Protein AF-A0A7S0FQQ9-F1 (afdb_monomer_lite)

Foldseek 3Di:
DDDFKDKDKDDLVVCVVVVNNVDTDMDMDGDPLVVLCVQQVPPDSCLVVDPDVLQVVQDDPPDRHHDDDDDDDDDDDDDDDDDDDPPDDVVVVVVVVVD

pLDDT: mean 90.73, std 5.56, range [62.41, 96.69]

Organism: NCBI:txid265543

Structure (mmCIF, N/CA/C/O backbone):
data_AF-A0A7S0FQQ9-F1
#
_entry.id   AF-A0A7S0FQQ9-F1
#
loop_
_atom_site.group_PDB
_atom_site.id
_atom_site.type_symbol
_atom_site.label_atom_id
_atom_site.label_alt_id
_atom_site.label_comp_id
_atom_site.label_asym_id
_atom_site.label_entity_id
_atom_site.label_seq_id
_atom_site.pdbx_PDB_ins_code
_atom_site.Cartn_x
_atom_site.Cartn_y
_atom_site.Cartn_z
_atom_site.occupancy
_atom_site.B_iso_or_equiv
_atom_site.auth_seq_id
_atom_site.auth_comp_id
_atom_site.auth_asym_id
_atom_site.auth_atom_id
_atom_site.pdbx_PDB_model_num
ATOM 1 N N . TRP A 1 1 ? 13.974 -5.070 8.704 1.00 76.50 1 TRP A N 1
ATOM 2 C CA . TRP A 1 1 ? 14.080 -4.157 7.552 1.00 76.50 1 TRP A CA 1
ATOM 3 C C . TRP A 1 1 ? 12.864 -4.362 6.676 1.00 76.50 1 TRP A C 1
ATOM 5 O O . TRP A 1 1 ? 12.572 -5.505 6.352 1.00 76.50 1 TRP A O 1
ATOM 15 N N . LEU A 1 2 ? 12.122 -3.293 6.389 1.00 80.00 2 LEU A N 1
ATOM 16 C CA . LEU A 1 2 ? 10.904 -3.324 5.584 1.00 80.00 2 LEU A CA 1
ATOM 17 C C . LEU A 1 2 ? 11.142 -2.429 4.363 1.00 80.00 2 LEU A C 1
ATOM 19 O O . LEU A 1 2 ? 11.486 -1.264 4.534 1.00 80.00 2 LEU A O 1
ATOM 23 N N . GLU A 1 3 ? 11.017 -2.968 3.149 1.00 83.81 3 GLU A N 1
ATOM 24 C CA . GLU A 1 3 ? 11.156 -2.174 1.917 1.00 83.81 3 GLU A CA 1
ATOM 25 C C . GLU A 1 3 ? 10.060 -1.105 1.862 1.00 83.81 3 GLU A C 1
ATOM 27 O O . GLU A 1 3 ? 8.917 -1.415 2.179 1.00 83.81 3 GLU A O 1
ATOM 32 N N . VAL A 1 4 ? 10.384 0.138 1.510 1.00 80.56 4 VAL A N 1
ATOM 33 C CA . VAL A 1 4 ? 9.403 1.243 1.435 1.00 80.56 4 VAL A CA 1
ATOM 34 C C . VAL A 1 4 ? 9.325 1.826 0.026 1.00 80.56 4 VAL A C 1
ATOM 36 O O . VAL A 1 4 ? 8.287 2.353 -0.373 1.00 80.56 4 VAL A O 1
ATOM 39 N N . LEU A 1 5 ? 10.413 1.716 -0.736 1.00 88.75 5 LEU A N 1
A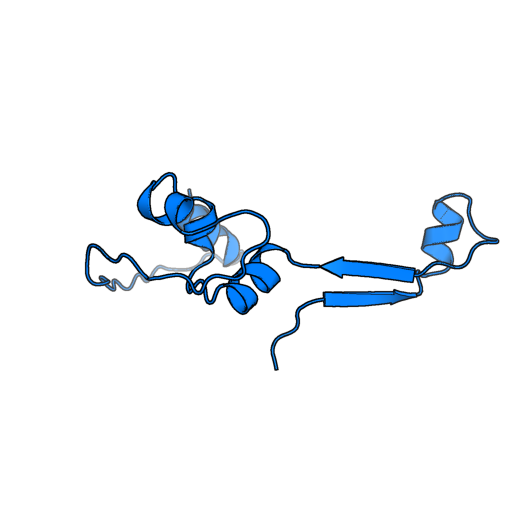TOM 40 C CA . LEU A 1 5 ? 10.515 2.246 -2.084 1.00 88.75 5 LEU A CA 1
ATOM 41 C C . LEU A 1 5 ? 11.465 1.396 -2.919 1.00 88.75 5 LEU A C 1
ATOM 43 O O . LEU A 1 5 ? 12.501 0.954 -2.419 1.00 88.75 5 LEU A O 1
ATOM 47 N N . GLY A 1 6 ? 11.123 1.244 -4.193 1.00 89.88 6 GLY A N 1
ATOM 48 C CA . GLY A 1 6 ? 12.034 0.769 -5.226 1.00 89.88 6 GLY A CA 1
ATOM 49 C C . GLY A 1 6 ? 12.489 1.955 -6.068 1.00 89.88 6 GLY A C 1
ATOM 50 O O . GLY A 1 6 ? 11.668 2.790 -6.452 1.00 89.88 6 GLY A O 1
ATOM 51 N N . CYS A 1 7 ? 13.784 2.062 -6.355 1.00 92.94 7 CYS A N 1
ATOM 52 C CA . CYS A 1 7 ? 14.312 3.075 -7.264 1.00 92.94 7 CYS A CA 1
ATOM 53 C C . CYS A 1 7 ? 15.428 2.510 -8.142 1.00 92.94 7 CYS A C 1
ATOM 55 O O . CYS A 1 7 ? 16.085 1.531 -7.787 1.00 92.94 7 CYS A O 1
ATOM 57 N N . GLY A 1 8 ? 15.637 3.125 -9.303 1.00 94.00 8 GLY A N 1
ATOM 58 C CA . GLY A 1 8 ? 16.663 2.677 -10.232 1.00 94.00 8 GLY A CA 1
ATOM 59 C C . GLY A 1 8 ? 16.807 3.560 -11.461 1.00 94.00 8 GLY A C 1
ATOM 60 O O . GLY A 1 8 ? 15.996 4.448 -11.730 1.00 94.00 8 GLY A O 1
ATOM 61 N N . VAL A 1 9 ? 17.874 3.300 -12.211 1.00 93.94 9 VAL A N 1
ATOM 62 C CA . VAL A 1 9 ? 18.086 3.884 -13.537 1.00 93.94 9 VAL A CA 1
ATOM 63 C C . VAL A 1 9 ? 17.182 3.159 -14.530 1.00 93.94 9 VAL A C 1
ATOM 65 O O . VAL A 1 9 ? 17.088 1.933 -14.511 1.00 93.94 9 VAL A O 1
ATOM 68 N N . ILE A 1 10 ? 16.507 3.920 -15.386 1.00 93.75 10 ILE A N 1
ATOM 69 C CA . ILE A 1 10 ? 15.608 3.364 -16.398 1.00 93.75 10 ILE A CA 1
ATOM 70 C C . ILE A 1 10 ? 16.443 2.656 -17.468 1.00 93.75 10 ILE A C 1
ATOM 72 O O . ILE A 1 10 ? 17.439 3.201 -17.945 1.00 93.75 10 ILE A O 1
ATOM 76 N N . HIS A 1 11 ? 16.021 1.452 -17.855 1.00 93.25 11 HIS A N 1
ATOM 77 C CA . HIS A 1 11 ? 16.678 0.681 -18.906 1.00 93.25 11 HIS A CA 1
ATOM 78 C C . HIS A 1 11 ? 16.601 1.413 -20.257 1.00 93.25 11 HIS A C 1
ATOM 80 O O . HIS A 1 11 ? 15.535 1.898 -20.642 1.00 93.25 11 HIS A O 1
ATOM 86 N N . GLU A 1 12 ? 17.716 1.474 -20.992 1.00 91.38 12 GLU A N 1
ATOM 87 C CA . GLU A 1 12 ? 17.831 2.259 -22.234 1.00 91.38 12 GLU A CA 1
ATOM 88 C C . GLU A 1 12 ? 16.815 1.820 -23.300 1.00 91.38 12 GLU A C 1
ATOM 90 O O . GLU A 1 12 ? 16.238 2.658 -23.986 1.00 91.38 12 GLU A O 1
ATOM 95 N N . GLU A 1 13 ? 16.508 0.523 -23.378 1.00 93.19 13 GLU A N 1
ATOM 96 C CA . GLU A 1 13 ? 15.495 -0.015 -24.298 1.00 93.19 13 GLU A CA 1
ATOM 97 C C . GLU A 1 13 ? 14.089 0.551 -24.032 1.00 93.19 13 GLU A C 1
ATOM 99 O O . GLU A 1 13 ? 13.366 0.877 -24.971 1.00 93.19 13 GLU A O 1
ATOM 104 N N . VAL A 1 14 ? 13.719 0.765 -22.762 1.00 92.44 14 VAL A N 1
ATOM 105 C CA . VAL A 1 14 ? 12.429 1.373 -22.390 1.00 92.44 14 VAL A CA 1
ATOM 106 C C . VAL A 1 14 ? 12.368 2.830 -22.849 1.00 92.44 14 VAL A C 1
ATOM 108 O O . VAL A 1 14 ? 11.341 3.280 -23.354 1.00 92.44 14 VAL A O 1
ATOM 111 N N . LEU A 1 15 ? 13.478 3.563 -22.727 1.00 92.38 15 LEU A N 1
ATOM 112 C CA . LEU A 1 15 ? 13.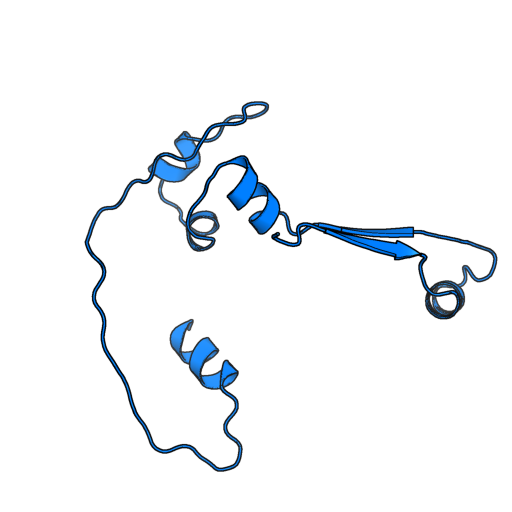575 4.939 -23.220 1.00 92.38 15 LEU A CA 1
ATOM 113 C C . LEU A 1 15 ? 13.580 4.992 -24.750 1.00 92.38 15 LEU A C 1
ATOM 115 O O . LEU A 1 15 ? 12.957 5.881 -25.326 1.00 92.38 15 LEU A O 1
ATOM 119 N N . SER A 1 16 ? 14.216 4.027 -25.414 1.00 91.88 16 SER A N 1
ATOM 120 C CA . SER A 1 16 ? 14.209 3.930 -26.873 1.00 91.88 16 SER A CA 1
ATOM 121 C C . SER A 1 16 ? 12.814 3.632 -27.424 1.00 91.88 16 SER A C 1
ATOM 123 O O . SER A 1 16 ? 12.424 4.246 -28.412 1.00 91.88 16 SER A O 1
ATOM 125 N N . MET A 1 17 ? 12.041 2.748 -26.783 1.00 94.50 17 MET A N 1
ATOM 126 C CA . MET A 1 17 ?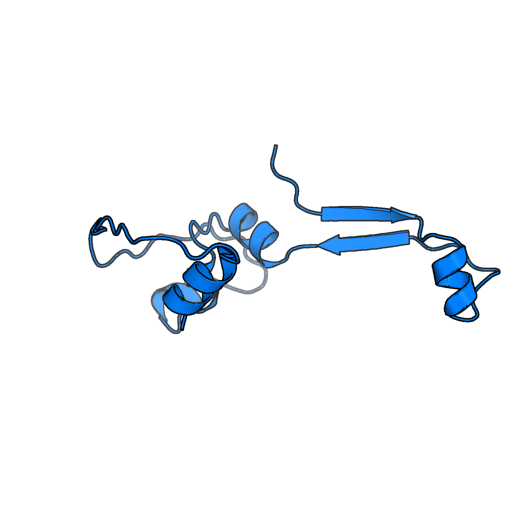 10.644 2.485 -27.159 1.00 94.50 17 MET A CA 1
ATOM 127 C C . MET A 1 17 ? 9.734 3.709 -26.966 1.00 94.50 17 MET A C 1
ATOM 129 O O . MET A 1 17 ? 8.719 3.833 -27.645 1.00 94.50 17 MET A O 1
ATOM 133 N N . ALA A 1 18 ? 10.101 4.625 -26.066 1.00 92.31 18 ALA A N 1
ATOM 134 C CA . ALA A 1 18 ? 9.392 5.881 -25.823 1.00 92.31 18 ALA A CA 1
ATOM 135 C C . ALA A 1 18 ? 9.878 7.055 -26.703 1.00 92.31 18 ALA A C 1
ATOM 137 O O . ALA A 1 18 ? 9.494 8.196 -26.439 1.00 92.31 18 ALA A O 1
ATOM 138 N N . ASP A 1 19 ? 10.728 6.795 -27.707 1.00 91.69 19 ASP A N 1
ATOM 139 C CA . ASP A 1 19 ? 11.361 7.803 -28.576 1.00 91.69 19 ASP A CA 1
ATOM 140 C C . ASP A 1 19 ? 12.217 8.825 -27.794 1.00 91.69 19 ASP A C 1
ATOM 142 O O . ASP A 1 19 ? 12.194 10.034 -28.020 1.00 91.69 19 ASP A O 1
ATOM 146 N N . ARG A 1 20 ? 12.937 8.331 -26.776 1.00 91.62 20 ARG A N 1
ATOM 147 C CA . ARG A 1 20 ? 13.815 9.099 -25.871 1.00 91.62 20 ARG A CA 1
ATOM 148 C C . ARG A 1 20 ? 15.198 8.456 -25.731 1.00 91.62 20 ARG A C 1
ATOM 150 O O . ARG A 1 20 ? 15.795 8.518 -24.656 1.00 91.62 20 ARG A O 1
ATOM 157 N N . ALA A 1 21 ? 15.702 7.827 -26.791 1.00 87.94 21 ALA A N 1
ATOM 158 C CA . ALA A 1 21 ? 16.943 7.046 -26.772 1.00 87.94 21 ALA A CA 1
ATOM 159 C C . ALA A 1 21 ? 18.178 7.857 -26.323 1.00 87.94 21 ALA A C 1
ATOM 161 O O . ALA A 1 21 ? 19.094 7.308 -25.720 1.00 87.94 21 ALA A O 1
ATOM 162 N N . GLU A 1 22 ? 18.202 9.172 -26.554 1.00 90.44 22 GLU A N 1
ATOM 163 C CA . GLU A 1 22 ? 19.289 10.061 -26.127 1.00 90.44 22 GLU A CA 1
ATOM 164 C C . GLU A 1 22 ? 19.173 10.565 -24.675 1.00 90.44 22 GLU A C 1
ATOM 166 O O . GLU A 1 22 ? 19.973 11.393 -24.227 1.00 90.44 22 GLU A O 1
ATOM 171 N N . ARG A 1 23 ? 18.168 10.108 -23.919 1.00 89.50 23 ARG A N 1
ATOM 172 C CA . ARG A 1 23 ? 17.932 10.527 -22.533 1.00 89.50 23 ARG A CA 1
ATOM 173 C C . ARG A 1 23 ? 18.399 9.462 -21.549 1.00 89.50 23 ARG A C 1
ATOM 175 O O . ARG A 1 23 ? 18.374 8.270 -21.817 1.00 89.50 23 ARG A O 1
ATOM 182 N N . ARG A 1 24 ? 18.781 9.915 -20.356 1.00 90.12 24 ARG A N 1
ATOM 183 C CA . ARG A 1 24 ? 18.969 9.072 -19.171 1.00 90.12 24 ARG A CA 1
ATOM 184 C C . ARG A 1 24 ? 17.993 9.524 -18.104 1.00 90.12 24 ARG A C 1
ATOM 186 O O . ARG A 1 24 ? 17.822 10.725 -17.898 1.00 90.12 24 ARG A O 1
ATOM 193 N N . GLY A 1 25 ? 17.361 8.565 -17.443 1.00 90.56 25 GLY A N 1
ATOM 194 C CA . GLY A 1 25 ? 16.352 8.825 -16.428 1.00 90.56 25 GLY A CA 1
ATOM 195 C C . GLY A 1 25 ? 16.485 7.879 -15.249 1.00 90.56 25 GLY A C 1
ATOM 196 O O . GLY A 1 25 ? 17.067 6.799 -15.348 1.00 90.56 25 GLY A O 1
ATOM 197 N N . TRP A 1 26 ? 15.929 8.307 -14.130 1.00 94.38 26 TRP A N 1
ATOM 198 C CA . TRP A 1 26 ? 15.732 7.501 -12.938 1.00 94.38 26 TRP A CA 1
ATOM 199 C C . TRP A 1 26 ? 14.232 7.407 -12.686 1.00 94.38 26 TRP A C 1
ATOM 201 O O . TRP A 1 26 ? 13.482 8.336 -12.985 1.00 94.38 26 TRP A O 1
ATOM 211 N N . ALA A 1 27 ? 13.803 6.273 -12.157 1.00 93.44 27 ALA A N 1
ATOM 212 C CA . ALA A 1 27 ? 12.435 6.046 -11.736 1.00 93.44 27 ALA A CA 1
ATOM 213 C C . ALA A 1 27 ? 12.442 5.578 -10.285 1.00 93.44 27 ALA A C 1
ATOM 215 O O . ALA A 1 27 ? 13.356 4.879 -9.841 1.00 93.44 27 ALA A O 1
ATOM 216 N N . PHE A 1 28 ? 11.416 5.977 -9.548 1.00 94.19 28 PHE A N 1
ATOM 217 C CA . PHE A 1 28 ? 11.155 5.478 -8.211 1.00 94.19 28 PHE A CA 1
ATOM 218 C C . PHE A 1 28 ? 9.657 5.248 -8.048 1.00 94.19 28 PHE A C 1
ATOM 220 O O . PHE A 1 28 ? 8.842 5.989 -8.596 1.00 94.19 28 PHE A O 1
ATOM 227 N N . GLY A 1 29 ? 9.314 4.201 -7.310 1.00 93.56 29 GLY A N 1
ATOM 228 C CA . GLY A 1 29 ? 7.952 3.859 -6.932 1.00 93.56 29 GLY A CA 1
ATOM 229 C C . GLY A 1 29 ? 7.844 3.834 -5.416 1.00 93.56 29 GLY A C 1
ATOM 230 O O . GLY A 1 29 ? 8.695 3.256 -4.736 1.00 93.56 29 GLY A O 1
ATOM 231 N N . LEU A 1 30 ? 6.803 4.475 -4.893 1.00 93.94 30 LEU A N 1
ATOM 232 C CA . LEU A 1 30 ? 6.496 4.527 -3.468 1.00 93.94 30 LEU A CA 1
ATOM 233 C C . LEU A 1 30 ? 5.139 3.868 -3.237 1.00 93.94 30 LEU A C 1
ATOM 235 O O . LEU A 1 30 ? 4.165 4.230 -3.892 1.00 93.94 30 LEU A O 1
ATOM 239 N N . GLY A 1 31 ? 5.073 2.935 -2.288 1.00 92.25 31 GLY A N 1
ATOM 240 C CA . GLY A 1 31 ? 3.797 2.424 -1.788 1.00 92.25 31 GLY A CA 1
ATOM 241 C C . GLY A 1 31 ? 3.250 3.375 -0.730 1.00 92.25 31 GLY A C 1
ATOM 242 O O . GLY A 1 31 ? 3.751 3.375 0.398 1.00 92.25 31 GLY A O 1
ATOM 243 N N . LEU A 1 32 ? 2.258 4.195 -1.084 1.00 92.88 32 LEU A N 1
ATOM 244 C CA . LEU A 1 32 ? 1.710 5.222 -0.190 1.00 92.88 32 LEU A CA 1
ATOM 245 C C . LEU A 1 32 ? 1.106 4.609 1.074 1.00 92.88 32 LEU A C 1
ATOM 247 O O . LEU A 1 32 ? 1.363 5.098 2.170 1.00 92.88 32 LEU A O 1
ATOM 251 N N . GLU A 1 33 ? 0.377 3.506 0.937 1.00 93.06 33 GLU A N 1
ATOM 252 C CA . GLU A 1 33 ? -0.248 2.778 2.040 1.00 93.06 33 GLU A CA 1
ATOM 253 C C . GLU A 1 33 ? 0.815 2.271 3.008 1.00 93.06 33 GLU A C 1
ATOM 255 O O . GLU A 1 33 ? 0.705 2.445 4.217 1.00 93.06 33 GLU A O 1
ATOM 260 N N . ARG A 1 34 ? 1.901 1.702 2.478 1.00 92.81 34 ARG A N 1
ATOM 261 C CA . ARG A 1 34 ? 2.994 1.176 3.296 1.00 92.81 34 ARG A CA 1
ATOM 262 C C . ARG A 1 34 ? 3.736 2.286 4.027 1.00 92.81 34 ARG A C 1
ATOM 264 O O . ARG A 1 34 ? 4.056 2.130 5.202 1.00 92.81 34 ARG A O 1
ATOM 271 N N . LEU A 1 35 ? 3.982 3.410 3.355 1.00 92.88 35 LEU A N 1
ATOM 272 C CA . LEU A 1 35 ? 4.577 4.583 3.986 1.00 92.88 35 LEU A CA 1
ATOM 273 C C . LEU A 1 35 ? 3.662 5.132 5.089 1.00 92.88 35 LEU A C 1
ATOM 275 O O . LEU A 1 35 ? 4.137 5.390 6.191 1.00 92.88 35 LEU A O 1
ATOM 279 N N . ALA A 1 36 ? 2.359 5.250 4.825 1.00 92.75 36 ALA A N 1
ATOM 280 C CA . ALA A 1 36 ? 1.367 5.720 5.787 1.00 92.75 36 ALA A CA 1
ATOM 281 C C . ALA A 1 36 ? 1.242 4.782 6.999 1.00 92.75 36 ALA A C 1
ATOM 283 O O . ALA A 1 36 ? 1.210 5.254 8.132 1.00 92.75 36 ALA A O 1
ATOM 284 N N . MET A 1 37 ? 1.247 3.464 6.792 1.00 93.31 37 MET A N 1
ATOM 285 C CA . MET A 1 37 ? 1.209 2.483 7.882 1.00 93.31 37 MET A CA 1
ATOM 286 C C . MET A 1 37 ? 2.410 2.605 8.819 1.00 93.31 37 MET A C 1
ATOM 288 O O . MET A 1 37 ? 2.247 2.510 10.031 1.00 93.31 37 MET A O 1
ATOM 292 N N . ILE A 1 38 ? 3.606 2.863 8.283 1.00 91.94 38 ILE A N 1
ATOM 293 C CA . ILE A 1 38 ? 4.807 3.079 9.102 1.00 91.94 38 ILE A CA 1
ATOM 294 C C . ILE A 1 38 ? 4.761 4.450 9.783 1.00 91.94 38 ILE A C 1
ATOM 296 O O . ILE A 1 38 ? 5.075 4.559 10.965 1.00 91.94 38 ILE A O 1
ATOM 300 N N . LEU A 1 39 ? 4.386 5.498 9.044 1.00 92.44 39 LEU A N 1
ATOM 301 C CA . LEU A 1 39 ? 4.429 6.883 9.512 1.00 92.44 39 LEU A CA 1
ATOM 302 C C . LEU A 1 39 ? 3.400 7.165 10.612 1.00 92.44 39 LEU A C 1
ATOM 304 O O . LEU A 1 39 ? 3.701 7.867 11.574 1.00 92.44 39 LEU A O 1
ATOM 308 N N . PHE A 1 40 ? 2.197 6.620 10.453 1.00 94.12 40 PHE A N 1
ATOM 309 C CA . PHE A 1 40 ? 1.074 6.820 11.362 1.00 94.12 40 PHE A CA 1
ATOM 310 C C . PHE A 1 40 ? 0.816 5.600 12.263 1.00 94.12 40 PHE A C 1
ATOM 312 O O . PHE A 1 40 ? -0.159 5.600 13.000 1.00 94.12 40 PHE A O 1
ATOM 319 N N . GLU A 1 41 ? 1.663 4.564 12.228 1.00 93.06 41 GLU A N 1
ATOM 320 C CA . GLU A 1 41 ? 1.502 3.310 12.995 1.00 93.06 41 GLU A CA 1
ATOM 321 C C . GLU A 1 41 ? 0.132 2.625 12.785 1.00 93.06 41 GLU A C 1
ATOM 323 O O . GLU A 1 41 ? -0.432 2.012 13.692 1.00 93.06 41 GLU A O 1
ATOM 328 N N . ILE A 1 42 ? -0.414 2.713 11.567 1.00 93.00 42 ILE A N 1
ATOM 329 C CA . ILE A 1 42 ? -1.694 2.081 11.222 1.00 93.00 42 ILE A CA 1
ATOM 330 C C . ILE A 1 42 ? -1.477 0.560 11.114 1.00 93.00 42 ILE A C 1
ATOM 332 O O . ILE A 1 42 ? -0.664 0.118 10.298 1.00 93.00 42 ILE A O 1
ATOM 336 N N . PRO A 1 43 ? -2.207 -0.261 11.891 1.00 90.62 43 PRO A N 1
ATOM 337 C CA . PRO A 1 43 ? -1.932 -1.692 12.002 1.00 90.62 43 PRO A CA 1
ATOM 338 C C . PRO A 1 43 ? -2.454 -2.524 10.823 1.00 90.62 43 PRO A C 1
ATOM 340 O O . PRO A 1 43 ? -2.037 -3.669 10.662 1.00 90.62 43 PRO A O 1
ATOM 343 N N . ASP A 1 44 ? -3.378 -1.990 10.018 1.00 90.56 44 ASP A N 1
ATOM 344 C CA . ASP A 1 44 ? -4.080 -2.748 8.981 1.00 90.56 44 ASP A CA 1
ATOM 345 C C . ASP A 1 44 ? -4.441 -1.873 7.774 1.00 90.56 44 ASP A C 1
ATOM 347 O O . ASP A 1 44 ? -5.041 -0.809 7.925 1.00 90.56 44 ASP A O 1
ATOM 351 N N . ILE A 1 45 ? -4.122 -2.349 6.567 1.00 93.06 45 ILE A N 1
ATOM 352 C CA . ILE A 1 45 ? -4.410 -1.657 5.301 1.00 93.06 45 ILE A CA 1
ATOM 353 C C . ILE A 1 45 ? -5.915 -1.502 5.034 1.00 93.06 45 ILE A C 1
ATOM 355 O O . ILE A 1 45 ? -6.335 -0.562 4.364 1.00 93.06 45 ILE A O 1
ATOM 359 N N . ARG A 1 46 ? -6.756 -2.386 5.583 1.00 90.62 46 ARG A N 1
ATOM 360 C CA . ARG A 1 46 ? -8.219 -2.324 5.431 1.00 90.62 46 ARG A CA 1
ATOM 361 C C . ARG A 1 46 ? -8.804 -1.048 6.029 1.00 90.62 46 ARG A C 1
ATOM 363 O O . ARG A 1 46 ? -9.855 -0.602 5.585 1.00 90.62 46 ARG A O 1
ATOM 370 N N . LEU A 1 47 ? -8.114 -0.437 6.996 1.00 90.69 47 LEU A N 1
ATOM 371 C CA . LEU A 1 47 ? -8.537 0.823 7.604 1.00 90.69 47 LEU A CA 1
ATOM 372 C C . LEU A 1 47 ? -8.525 1.994 6.612 1.00 90.69 47 LEU A C 1
ATOM 374 O O . LEU A 1 47 ? -9.268 2.939 6.823 1.00 90.69 47 LEU A O 1
ATOM 378 N N . PHE A 1 48 ? -7.763 1.936 5.515 1.00 92.25 48 PHE A N 1
ATOM 379 C CA . PHE A 1 48 ? -7.822 2.976 4.477 1.00 92.25 48 PHE A CA 1
ATOM 380 C C . PHE A 1 48 ? -9.120 2.949 3.661 1.00 92.25 48 PHE A C 1
ATOM 382 O O . PHE A 1 48 ? -9.452 3.940 3.019 1.00 92.25 48 PHE A O 1
ATOM 389 N N . TRP A 1 49 ? -9.846 1.831 3.700 1.00 92.06 49 TRP A N 1
ATOM 390 C CA . TRP A 1 49 ? -11.083 1.600 2.951 1.00 92.06 49 TRP A CA 1
ATOM 391 C C . TRP A 1 49 ? -12.323 1.601 3.855 1.00 92.06 49 TRP A C 1
ATOM 393 O O . TRP A 1 49 ? -13.392 1.165 3.438 1.00 92.06 49 TRP A O 1
ATOM 403 N N . THR A 1 50 ? -12.178 2.027 5.113 1.00 89.62 50 THR A N 1
ATOM 404 C CA . THR A 1 50 ? -13.301 2.174 6.047 1.00 89.62 50 THR A CA 1
ATOM 405 C C . THR A 1 50 ? -13.949 3.547 5.880 1.00 89.62 50 THR A C 1
ATOM 407 O O . THR A 1 50 ? -13.233 4.528 5.717 1.00 89.62 50 THR A O 1
ATOM 410 N N . ASP A 1 51 ? -15.274 3.623 6.006 1.00 90.75 51 ASP A N 1
ATOM 411 C CA . ASP A 1 51 ? -16.029 4.889 6.086 1.00 90.75 51 ASP A CA 1
ATOM 412 C C . ASP A 1 51 ? -16.270 5.332 7.548 1.00 90.75 51 ASP A C 1
ATOM 414 O O . ASP A 1 51 ? -17.113 6.180 7.845 1.00 90.75 51 ASP A O 1
ATOM 418 N N . ASP A 1 52 ? -15.584 4.710 8.512 1.00 90.62 52 ASP A N 1
ATOM 419 C CA . ASP A 1 52 ? -15.758 5.014 9.932 1.00 90.62 52 ASP A CA 1
ATOM 420 C C . ASP A 1 52 ? -15.138 6.373 10.288 1.00 90.62 52 ASP A C 1
ATOM 422 O O . ASP A 1 52 ? -13.917 6.552 10.252 1.00 90.62 52 ASP A O 1
ATOM 426 N N . GLU A 1 53 ? -15.974 7.324 10.711 1.00 91.00 53 GLU A N 1
ATOM 427 C CA . GLU A 1 53 ? -15.538 8.667 11.116 1.00 91.00 53 GLU A CA 1
ATOM 428 C C . GLU A 1 53 ? -14.439 8.644 12.189 1.00 91.00 53 GLU A C 1
ATOM 430 O O . GLU A 1 53 ? -13.587 9.532 12.203 1.00 91.00 53 GLU A O 1
ATOM 435 N N . ARG A 1 54 ? -14.398 7.608 13.043 1.00 90.81 54 ARG A N 1
ATOM 436 C CA . ARG A 1 54 ? -13.373 7.443 14.089 1.00 90.81 54 ARG A CA 1
ATOM 437 C C . ARG A 1 54 ? -11.969 7.253 13.525 1.00 90.81 54 ARG A C 1
ATOM 439 O O . ARG A 1 54 ? -11.008 7.495 14.249 1.00 90.81 54 ARG A O 1
ATOM 446 N N . PHE A 1 55 ? -11.837 6.805 12.276 1.00 92.06 55 PHE A N 1
ATOM 447 C CA . PHE A 1 55 ? -10.565 6.787 11.556 1.00 92.06 55 PHE A CA 1
ATOM 448 C C . PHE A 1 55 ? -10.251 8.170 10.998 1.00 92.06 55 PHE A C 1
ATOM 450 O O . PHE A 1 55 ? -9.214 8.747 11.317 1.00 92.06 55 PHE A O 1
ATOM 457 N N . HIS A 1 56 ? -11.169 8.726 10.204 1.00 90.38 56 HIS A N 1
ATOM 458 C CA . HIS A 1 56 ? -10.940 9.973 9.476 1.00 90.38 56 HIS A CA 1
ATOM 459 C C . HIS A 1 56 ? -10.679 11.167 10.400 1.00 90.38 56 HIS A C 1
ATOM 461 O O . HIS A 1 56 ? -9.847 12.013 10.083 1.00 90.38 56 HIS A O 1
ATOM 467 N N . SER A 1 57 ? -11.322 11.219 11.571 1.00 92.94 57 SER A N 1
ATOM 468 C CA . SER A 1 57 ? -11.155 12.319 12.526 1.00 92.94 57 SER A CA 1
ATOM 469 C C . SER A 1 57 ? -9.761 12.398 13.159 1.00 92.94 57 SER A C 1
ATOM 471 O O . SER A 1 57 ? -9.428 13.421 13.762 1.00 92.94 57 SER A O 1
ATOM 473 N N . GLN A 1 58 ? -8.960 11.328 13.080 1.00 92.00 58 GLN A N 1
ATOM 474 C CA . GLN A 1 58 ? -7.633 11.273 13.706 1.00 92.00 58 GLN A CA 1
ATOM 475 C C . GLN A 1 58 ? -6.552 11.980 12.887 1.00 92.00 58 GLN A C 1
ATOM 477 O O . GLN A 1 58 ? -5.528 12.371 13.445 1.00 92.00 58 GLN A O 1
ATOM 482 N N . PHE A 1 59 ? -6.766 12.169 11.585 1.00 92.81 59 PHE A N 1
ATOM 483 C CA . PHE A 1 59 ? -5.755 12.708 10.681 1.00 92.81 59 PHE A CA 1
ATOM 484 C C . PHE A 1 59 ? -6.030 14.179 10.366 1.00 92.81 59 PHE A C 1
ATOM 486 O O . PHE A 1 59 ? -7.162 14.579 10.100 1.00 92.81 59 PHE A O 1
ATOM 493 N N . LYS A 1 60 ? -4.977 15.001 10.396 1.00 91.81 60 LYS A N 1
ATOM 494 C CA . LYS A 1 60 ? -5.032 16.428 10.055 1.00 91.81 60 LYS A CA 1
ATOM 495 C C . LYS A 1 60 ? -3.858 16.795 9.163 1.00 91.81 60 LYS A C 1
ATOM 497 O O . LYS A 1 60 ? -2.759 16.264 9.317 1.00 91.81 60 LYS A O 1
ATOM 502 N N . GLU A 1 61 ? -4.096 17.721 8.242 1.00 91.12 61 GLU A 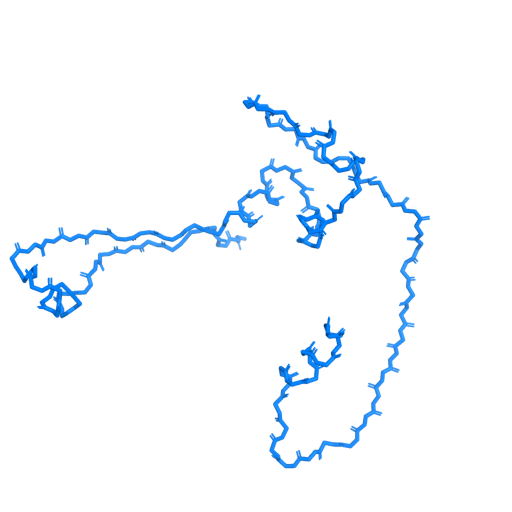N 1
ATOM 503 C CA . GLU A 1 61 ? -3.074 18.199 7.316 1.00 91.12 61 GLU A CA 1
ATOM 504 C C . GLU A 1 61 ? -1.845 18.738 8.067 1.00 91.12 61 GLU A C 1
ATOM 506 O O . GLU A 1 61 ? -1.962 19.467 9.054 1.00 91.12 61 GLU A O 1
ATOM 511 N N . GLY A 1 62 ? -0.654 18.344 7.610 1.00 90.81 62 GLY A N 1
ATOM 512 C CA . GLY A 1 62 ? 0.621 18.790 8.177 1.00 90.81 62 GLY A CA 1
ATOM 513 C C . GLY A 1 62 ? 0.983 18.194 9.542 1.00 90.81 62 GLY A C 1
ATOM 514 O O . GLY A 1 62 ? 2.012 18.572 10.099 1.00 90.81 62 GLY A O 1
ATOM 515 N N . GLN A 1 63 ? 0.186 17.268 10.088 1.00 91.25 63 GLN A N 1
ATOM 516 C CA . GLN A 1 63 ? 0.450 16.634 11.382 1.00 91.25 63 GLN A CA 1
ATOM 517 C C . GLN A 1 63 ? 0.725 15.136 11.227 1.00 91.25 63 GLN A C 1
ATOM 519 O O . GLN A 1 63 ? -0.061 14.401 10.635 1.00 91.25 63 GLN A O 1
ATOM 524 N N . ILE A 1 64 ? 1.838 14.676 11.805 1.00 90.19 64 ILE A N 1
ATOM 525 C CA . ILE A 1 64 ? 2.142 13.248 11.943 1.00 90.19 64 ILE A CA 1
ATOM 526 C C . ILE A 1 64 ? 1.585 12.793 13.291 1.00 90.19 64 ILE A C 1
ATOM 528 O O . ILE A 1 64 ? 2.117 13.155 14.341 1.00 90.19 64 ILE A O 1
ATOM 532 N N . ILE A 1 65 ? 0.488 12.041 13.252 1.00 91.06 65 ILE A N 1
ATOM 533 C CA . ILE A 1 65 ? -0.243 11.574 14.433 1.00 91.06 65 ILE A CA 1
ATOM 534 C C . ILE A 1 65 ? -0.209 10.048 14.446 1.00 91.06 65 ILE A C 1
ATOM 536 O O . ILE A 1 65 ? -0.522 9.411 13.446 1.00 91.06 65 ILE A O 1
ATOM 540 N N . LYS A 1 66 ? 0.157 9.446 15.578 1.00 92.69 66 LYS A N 1
ATOM 541 C CA . LYS A 1 66 ? 0.044 7.993 15.731 1.00 92.69 66 LYS A CA 1
ATOM 542 C C . LYS A 1 66 ? -1.427 7.605 15.798 1.00 92.69 66 LYS A C 1
ATOM 544 O O . LYS A 1 66 ? -2.173 8.188 16.581 1.00 92.69 66 LYS A O 1
ATOM 549 N N . PHE A 1 67 ? -1.813 6.635 14.986 1.00 92.69 67 PHE A N 1
ATOM 550 C CA . PHE A 1 67 ? -3.159 6.099 14.943 1.00 92.69 67 PHE A CA 1
ATOM 551 C C . PHE A 1 67 ? -3.524 5.461 16.286 1.00 92.69 67 PHE A C 1
ATOM 553 O O . PHE A 1 67 ? -2.782 4.628 16.805 1.00 92.69 67 PHE A O 1
ATOM 560 N N . ASP A 1 68 ? -4.676 5.847 16.828 1.00 90.94 68 ASP A N 1
ATOM 561 C CA . ASP A 1 68 ? -5.281 5.251 18.012 1.00 90.94 68 ASP A CA 1
ATOM 562 C C . ASP A 1 68 ? -6.273 4.153 17.582 1.00 90.94 68 ASP A C 1
ATOM 564 O O . ASP A 1 68 ? -7.309 4.451 16.964 1.00 90.94 68 ASP A O 1
ATOM 568 N N . PRO A 1 69 ? -5.974 2.867 17.851 1.00 87.94 69 PRO A N 1
ATOM 569 C CA . PRO A 1 69 ? -6.823 1.765 17.425 1.00 87.94 69 PRO A CA 1
ATOM 570 C C . PRO A 1 69 ? -8.197 1.791 18.095 1.00 87.94 69 PRO A C 1
ATOM 572 O O . PRO A 1 69 ? -8.324 1.715 19.314 1.00 87.94 69 PRO A O 1
ATOM 575 N N . TYR A 1 70 ? -9.254 1.769 17.283 1.00 81.81 70 TYR A N 1
ATOM 576 C CA . TYR A 1 70 ? -10.636 1.755 17.758 1.00 81.81 70 TYR A CA 1
ATOM 577 C C . TYR A 1 70 ? -11.301 0.388 17.484 1.00 81.81 70 TYR A C 1
ATOM 579 O O . TYR A 1 70 ? -12.144 0.222 16.605 1.00 81.81 70 TYR A O 1
ATOM 587 N N . SER A 1 71 ? -10.931 -0.656 18.231 1.00 74.12 71 SER A N 1
ATOM 588 C CA . SER A 1 71 ? -11.557 -1.976 18.034 1.00 74.12 71 SER A CA 1
ATOM 589 C C . SER A 1 71 ? -12.933 -2.075 18.700 1.00 74.12 71 SER A C 1
ATOM 591 O O . SER A 1 71 ? -13.117 -1.637 19.834 1.00 74.12 71 SER A O 1
ATOM 593 N N . LYS A 1 72 ? -13.902 -2.683 18.000 1.00 62.41 72 LYS A N 1
ATOM 594 C CA . LYS A 1 72 ? -15.221 -3.021 18.559 1.00 62.41 72 LYS A CA 1
ATOM 595 C C . LYS A 1 72 ? -15.313 -4.473 19.068 1.00 62.41 72 LYS A C 1
ATOM 597 O O . LYS A 1 72 ? -16.110 -4.693 19.973 1.00 62.41 72 LYS A O 1
ATOM 602 N N . PHE A 1 73 ? -14.533 -5.445 18.555 1.00 76.44 73 PHE A N 1
ATOM 603 C CA . PHE A 1 73 ? -14.731 -6.885 18.853 1.00 76.44 73 PHE A CA 1
ATOM 604 C C . PHE A 1 73 ? -13.464 -7.762 18.702 1.00 76.44 73 PHE A C 1
ATOM 606 O O . PHE A 1 73 ? -12.567 -7.408 17.934 1.00 76.44 73 PHE A O 1
ATOM 613 N N . PRO A 1 74 ? -13.385 -8.918 19.399 1.00 84.00 74 PRO A N 1
ATOM 614 C CA . PRO A 1 74 ? -12.295 -9.887 19.248 1.00 84.00 74 PRO A CA 1
ATOM 615 C C . PRO A 1 74 ? -12.373 -10.683 17.925 1.00 84.00 74 PRO A C 1
ATOM 617 O O . PRO A 1 74 ? -13.469 -10.892 17.399 1.00 84.00 74 PRO A O 1
ATOM 620 N N . PRO A 1 75 ? -11.232 -11.166 17.392 1.00 83.38 75 PRO A N 1
ATOM 621 C CA . PRO A 1 75 ? -11.194 -11.992 16.184 1.00 83.38 75 PRO A CA 1
ATOM 622 C C . PRO A 1 75 ? -11.787 -13.393 16.413 1.00 83.38 75 PRO A C 1
ATOM 624 O O . PRO A 1 75 ? -11.683 -13.954 17.504 1.00 83.38 75 PRO A O 1
ATOM 627 N N . VAL A 1 76 ? -12.363 -13.980 15.358 1.00 90.56 76 VAL A N 1
ATOM 628 C CA . VAL A 1 76 ? -12.870 -15.364 15.337 1.00 90.56 76 VAL A CA 1
ATOM 629 C C . VAL A 1 76 ? -12.140 -16.140 14.245 1.00 90.56 76 VAL A C 1
ATOM 631 O O . VAL A 1 76 ? -12.170 -15.740 13.084 1.00 90.56 76 VAL A O 1
ATOM 634 N N . PHE A 1 77 ? -11.517 -17.257 14.612 1.00 92.62 77 PHE A N 1
ATOM 635 C CA . PHE A 1 77 ? -10.766 -18.116 13.695 1.00 92.62 77 PHE A CA 1
ATOM 636 C C . PHE A 1 77 ? -11.611 -19.324 13.278 1.00 92.62 77 PHE A C 1
ATOM 638 O O . PHE A 1 77 ? -12.298 -19.918 14.111 1.00 92.62 77 PHE A O 1
ATOM 645 N N . LYS A 1 78 ? -11.588 -19.662 11.985 1.00 94.44 78 LYS A N 1
ATOM 646 C CA . LYS A 1 78 ? -12.277 -20.818 11.399 1.00 94.44 78 LYS A CA 1
ATOM 647 C C . LYS A 1 78 ? -11.401 -21.407 10.301 1.00 94.44 78 LYS A C 1
ATOM 649 O O . LYS A 1 78 ? -11.020 -20.679 9.387 1.00 94.44 78 LYS A O 1
ATOM 654 N N . ASP A 1 79 ? -11.152 -22.706 10.377 1.00 95.62 79 ASP A N 1
ATOM 655 C CA . ASP A 1 79 ? -10.366 -23.428 9.379 1.00 95.62 79 ASP A CA 1
ATOM 656 C C . ASP A 1 79 ? -11.286 -24.039 8.315 1.00 95.62 79 ASP A C 1
ATOM 658 O O . ASP A 1 79 ? -12.401 -24.476 8.614 1.00 95.62 79 ASP A O 1
ATOM 662 N N . ILE A 1 80 ? -10.822 -24.067 7.065 1.00 94.44 80 ILE A N 1
ATOM 663 C CA . ILE A 1 80 ? -11.536 -24.642 5.919 1.00 94.44 80 ILE A CA 1
ATOM 664 C C . ILE A 1 80 ? -10.561 -25.547 5.163 1.00 94.44 80 ILE A C 1
ATOM 666 O O . ILE A 1 80 ? -9.424 -25.159 4.910 1.00 94.44 80 ILE A O 1
ATOM 670 N N . ALA A 1 81 ? -11.013 -26.743 4.787 1.00 96.00 81 ALA A N 1
ATOM 671 C CA . ALA A 1 81 ? -10.264 -27.673 3.949 1.00 96.00 81 ALA A CA 1
ATOM 672 C C . ALA A 1 81 ? -11.175 -28.231 2.848 1.00 96.00 81 ALA A C 1
ATOM 674 O O . ALA A 1 81 ? -12.344 -28.531 3.097 1.00 96.00 81 ALA A O 1
ATOM 675 N N . PHE A 1 82 ? -10.640 -28.365 1.637 1.00 95.69 82 PHE A 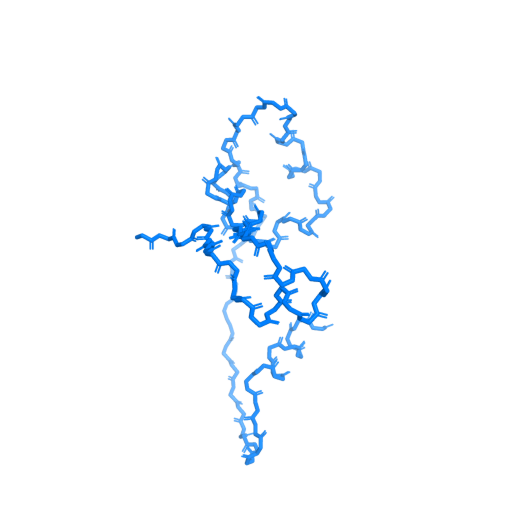N 1
ATOM 676 C CA . PHE A 1 82 ? -11.346 -28.886 0.467 1.00 95.69 82 PHE A CA 1
ATOM 677 C C . PHE A 1 82 ? -10.366 -29.593 -0.478 1.00 95.69 82 PHE A C 1
ATOM 679 O O . PHE A 1 82 ? -9.154 -29.403 -0.392 1.00 95.69 82 PHE A O 1
ATOM 686 N N . TRP A 1 83 ? -10.893 -30.442 -1.359 1.00 96.69 83 TRP A N 1
ATOM 687 C CA . TRP A 1 83 ? -10.098 -31.134 -2.375 1.00 96.69 83 TRP A CA 1
ATOM 688 C C . TRP A 1 83 ? -9.726 -30.173 -3.505 1.00 96.69 83 TRP A C 1
ATOM 690 O O . TRP A 1 83 ? -10.589 -29.440 -3.989 1.00 96.69 83 TRP A O 1
ATOM 700 N N . LEU A 1 84 ? -8.457 -30.188 -3.922 1.00 96.31 84 LEU A N 1
ATOM 701 C CA . LEU A 1 84 ? -7.949 -29.301 -4.968 1.00 96.31 84 LEU A CA 1
ATOM 702 C C . LEU A 1 84 ? -8.094 -29.941 -6.359 1.00 96.31 84 LEU A C 1
ATOM 704 O O . LEU A 1 84 ? -7.785 -31.128 -6.504 1.00 96.31 84 LEU A O 1
ATOM 708 N N . PRO A 1 85 ? -8.530 -29.181 -7.378 1.00 94.44 85 PRO A N 1
ATOM 709 C CA . PRO A 1 85 ? -8.389 -29.586 -8.773 1.00 94.44 85 PRO A CA 1
ATOM 710 C C . PRO A 1 85 ? -6.918 -29.499 -9.227 1.00 94.44 85 PRO A C 1
ATOM 712 O O . PRO A 1 85 ? -6.092 -28.867 -8.567 1.00 94.44 85 PRO A O 1
ATOM 715 N N . GLU A 1 86 ? -6.576 -30.141 -10.348 1.00 94.00 86 GLU A N 1
ATOM 716 C CA . GLU A 1 86 ? -5.190 -30.186 -10.858 1.00 94.00 86 GLU A CA 1
ATOM 717 C C . GLU A 1 86 ? -4.645 -28.808 -11.280 1.00 94.00 86 GLU A C 1
ATOM 719 O O . GLU A 1 86 ? -3.437 -28.590 -11.242 1.00 94.00 86 GLU A O 1
ATOM 724 N N . ASP A 1 87 ? -5.521 -27.876 -11.653 1.00 94.56 87 ASP A N 1
ATOM 725 C CA . ASP A 1 87 ? -5.218 -26.530 -12.153 1.00 94.56 87 ASP A CA 1
ATOM 726 C C . ASP A 1 87 ? -5.408 -25.422 -11.100 1.00 94.56 87 ASP A C 1
ATOM 728 O O . ASP A 1 87 ? -5.525 -24.246 -11.440 1.00 94.56 87 ASP A O 1
ATOM 732 N N . PHE A 1 88 ? -5.432 -25.778 -9.814 1.00 94.69 88 PHE A N 1
ATOM 733 C CA . PHE A 1 88 ? -5.696 -24.831 -8.734 1.00 94.69 88 PHE A CA 1
ATOM 734 C C . PHE A 1 88 ? -4.646 -23.712 -8.625 1.00 94.69 88 PHE A C 1
ATOM 736 O O . PHE A 1 88 ? -3.447 -23.972 -8.490 1.00 94.69 88 PHE A O 1
ATOM 743 N N . VAL A 1 89 ? -5.120 -22.463 -8.560 1.00 95.00 89 VAL A N 1
ATOM 744 C CA . VAL A 1 89 ? -4.317 -21.280 -8.231 1.00 95.00 89 VAL A CA 1
ATOM 745 C C . VAL A 1 89 ? -4.831 -20.670 -6.926 1.00 95.00 89 VAL A C 1
ATOM 747 O O . VAL A 1 89 ? -5.995 -20.300 -6.812 1.00 95.00 89 VAL A O 1
ATOM 750 N N . GLU A 1 90 ? -3.955 -20.510 -5.931 1.00 93.81 90 GLU A N 1
ATOM 751 C CA . GLU A 1 90 ? -4.327 -19.994 -4.599 1.00 93.81 90 GLU A CA 1
ATOM 752 C C . GLU A 1 90 ? -5.037 -18.631 -4.643 1.00 93.81 90 GLU A C 1
ATOM 754 O O . GLU A 1 90 ? -5.958 -18.377 -3.863 1.00 93.81 90 GLU A O 1
ATOM 759 N N . ASN A 1 91 ? -4.646 -17.767 -5.583 1.00 93.56 91 ASN A N 1
ATOM 760 C CA . ASN A 1 91 ? -5.257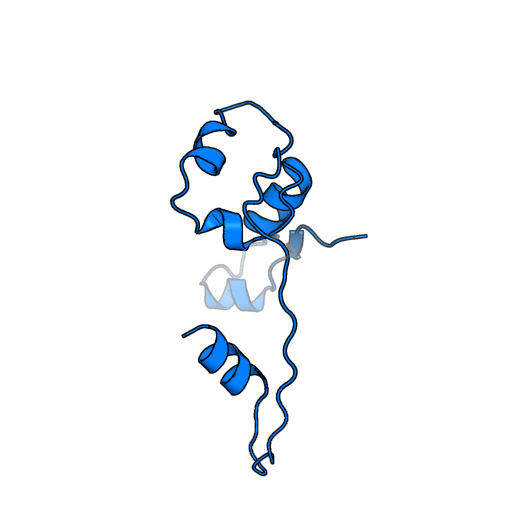 -16.450 -5.744 1.00 93.56 91 ASN A CA 1
ATOM 761 C C . ASN A 1 91 ? -6.745 -16.527 -6.104 1.00 93.56 91 ASN A C 1
ATOM 763 O O . ASN A 1 91 ? -7.486 -15.644 -5.686 1.00 93.56 91 ASN A O 1
ATOM 767 N N . ASP A 1 92 ? -7.209 -17.581 -6.780 1.00 93.00 92 ASP A N 1
ATOM 768 C CA . ASP A 1 92 ? -8.633 -17.747 -7.098 1.00 93.00 92 ASP A CA 1
ATOM 769 C C . ASP A 1 92 ? -9.460 -17.906 -5.815 1.00 93.00 92 ASP A C 1
ATOM 771 O O . ASP A 1 92 ? -10.531 -17.315 -5.661 1.00 93.00 92 ASP A O 1
ATOM 775 N N . PHE A 1 93 ? -8.926 -18.652 -4.842 1.00 93.69 93 PHE A N 1
ATOM 776 C CA . PHE A 1 93 ? -9.540 -18.791 -3.525 1.00 93.69 93 PHE A CA 1
ATOM 777 C C . PHE A 1 93 ? -9.503 -17.474 -2.737 1.00 93.69 93 PHE A C 1
ATOM 779 O O . PHE A 1 93 ? -10.492 -17.114 -2.096 1.00 93.69 93 PHE A O 1
ATOM 786 N N . PHE A 1 94 ? -8.392 -16.731 -2.787 1.00 93.50 94 PHE A N 1
ATOM 787 C CA . PHE A 1 94 ? -8.291 -15.436 -2.107 1.00 93.50 94 PHE A CA 1
ATOM 788 C C . PHE A 1 94 ? -9.238 -14.386 -2.692 1.00 93.50 94 PHE A C 1
ATOM 790 O O . PHE A 1 94 ? -9.822 -13.622 -1.926 1.00 93.50 94 PHE A O 1
ATOM 797 N N . GLU A 1 95 ? -9.432 -14.361 -4.010 1.00 93.06 95 GLU A N 1
ATOM 798 C CA . GLU A 1 95 ? -10.407 -13.481 -4.659 1.00 93.06 95 GLU A CA 1
ATOM 799 C C . GLU A 1 95 ? -11.843 -13.877 -4.298 1.00 93.06 95 GLU A C 1
ATOM 801 O O . GLU A 1 95 ? -12.638 -13.012 -3.938 1.00 93.06 95 GLU A O 1
ATOM 806 N N . MET A 1 96 ? -12.161 -15.177 -4.259 1.00 93.19 96 MET A N 1
ATOM 807 C CA . MET A 1 96 ? -13.458 -15.654 -3.758 1.00 93.19 96 MET A CA 1
ATOM 808 C C . MET A 1 96 ? -13.715 -15.226 -2.304 1.00 93.19 96 MET A C 1
ATOM 810 O O . MET A 1 96 ? -14.844 -14.910 -1.954 1.00 93.19 96 MET A O 1
ATOM 814 N N . ALA A 1 97 ? -12.690 -15.215 -1.448 1.00 91.00 97 ALA A N 1
ATOM 815 C CA . ALA A 1 97 ? -12.821 -14.776 -0.058 1.00 91.00 97 ALA A CA 1
ATOM 816 C C . ALA A 1 97 ? -12.922 -13.245 0.103 1.00 91.00 97 ALA A C 1
ATOM 818 O O . ALA A 1 97 ? -13.323 -12.773 1.169 1.00 91.00 97 ALA A O 1
ATOM 819 N N . ARG A 1 98 ? -12.509 -12.475 -0.914 1.00 89.19 98 ARG A N 1
ATOM 820 C CA . ARG A 1 98 ? -12.592 -11.005 -0.953 1.00 89.19 98 ARG A CA 1
ATOM 821 C C . ARG A 1 98 ? -13.904 -10.493 -1.556 1.00 89.19 98 ARG A C 1
ATOM 823 O O . ARG A 1 98 ? -14.299 -9.385 -1.194 1.00 89.19 98 ARG A O 1
ATOM 830 N N . GLY A 1 99 ? -14.496 -11.247 -2.488 1.00 66.44 99 GLY A N 1
ATOM 831 C CA . GLY A 1 99 ? -15.767 -10.942 -3.164 1.00 66.44 99 GLY A CA 1
ATOM 832 C C . GLY A 1 99 ? -16.993 -11.115 -2.277 1.00 66.44 99 GLY A C 1
ATOM 833 O O . GLY A 1 99 ? -17.970 -10.375 -2.525 1.00 66.44 99 GLY A O 1
#

Sequence (99 aa):
WLEVLGCGVIHEEVLSMADRAERRGWAFGLGLERLAMILFEIPDIRLFWTDDERFHSQFKEGQIIKFDPYSKFPPVFKDIAFWLPEDFVENDFFEMARG

Secondary structure (DSSP, 8-state):
----EEEEEPPHHHHHHTT-TT---EEEEE-HHHHHHHHTT-S-GGGGG---HHHHTT--TT----------S---------PPPTT--HHHHHHHHH-

Radius of gyration: 21.05 Å; chains: 1; bounding box: 35×50×48 Å

InterPro domains:
  IPR002319 Phenylalanyl-tRNA synthetase [PF01409] (1-59)
  IPR005121 Ferrodoxin-fold anticodon-binding domain [PS51447] (71-99)
  IPR036690 Ferrodoxin-fold anticodon-binding domain superfamily [G3DSA:3.30.70.380] (68-99)
  IPR036690 Ferrodoxin-fold anticodon-binding domain superfamily [SSF54991] (66-98)
  IPR045864 Class II Aminoacyl-tRNA synthetase/Biotinyl protein ligase (BPL) and lipoyl protein ligase (LPL) [G3DSA:3.30.930.10] (1-67)
  IPR045864 Class II Aminoacyl-tRNA synthetase/Biotinyl protein ligase (BPL) and lipoyl protein ligase (LPL) [SSF55681] (1-60)